Protein AF-A0A2L2YSW0-F1 (afdb_monomer_lite)

Organism: Parasteatoda tepidariorum (NCBI:txid114398)

Radius of gyration: 42.91 Å; chains: 1; bounding box: 80×60×123 Å

Structure (mmCIF, N/CA/C/O backbone):
data_AF-A0A2L2YSW0-F1
#
_entry.id   AF-A0A2L2YSW0-F1
#
loop_
_atom_site.group_PDB
_atom_site.id
_atom_site.type_symbol
_atom_site.label_atom_id
_atom_site.label_alt_id
_atom_site.label_comp_id
_atom_site.label_asym_id
_atom_site.label_entity_id
_atom_site.label_seq_id
_atom_site.pdbx_PDB_ins_code
_atom_site.Cartn_x
_atom_site.Cartn_y
_atom_site.Cartn_z
_atom_site.occupancy
_atom_site.B_iso_or_equiv
_atom_site.auth_seq_id
_atom_site.auth_comp_id
_atom_site.auth_asym_id
_atom_site.auth_atom_id
_atom_site.pdbx_PDB_model_num
ATOM 1 N N . MET A 1 1 ? 24.410 3.748 3.504 1.00 83.62 1 MET A N 1
ATOM 2 C CA . MET A 1 1 ? 23.210 3.452 2.689 1.00 83.62 1 MET A CA 1
ATOM 3 C C . MET A 1 1 ? 22.422 4.744 2.537 1.00 83.62 1 MET A C 1
ATOM 5 O O . MET A 1 1 ? 22.254 5.423 3.541 1.00 83.62 1 MET A O 1
ATOM 9 N N . VAL A 1 2 ? 22.014 5.115 1.319 1.00 94.31 2 VAL A N 1
ATOM 10 C CA . VAL A 1 2 ? 21.343 6.399 1.029 1.00 94.31 2 VAL A CA 1
ATOM 11 C C . VAL A 1 2 ? 20.115 6.189 0.151 1.00 94.31 2 VAL A C 1
ATOM 13 O O . VAL A 1 2 ? 20.061 5.241 -0.632 1.00 94.31 2 VAL A O 1
ATOM 16 N N . CYS A 1 3 ? 19.131 7.076 0.256 1.00 95.56 3 CYS A N 1
ATOM 17 C CA . CYS A 1 3 ? 17.931 7.042 -0.567 1.00 95.56 3 CYS A CA 1
ATOM 18 C C . CYS A 1 3 ? 18.241 7.384 -2.032 1.00 95.56 3 CYS A C 1
ATOM 20 O O . CYS A 1 3 ? 18.792 8.441 -2.338 1.00 95.56 3 CYS A O 1
ATOM 22 N N . GLN A 1 4 ? 17.799 6.547 -2.972 1.00 94.62 4 GLN A N 1
ATOM 23 C CA . GLN A 1 4 ? 18.042 6.752 -4.400 1.00 94.62 4 GLN A CA 1
ATOM 24 C C . GLN A 1 4 ? 17.390 8.027 -4.963 1.00 94.62 4 GLN A C 1
ATOM 26 O O . GLN A 1 4 ? 17.935 8.599 -5.909 1.00 94.62 4 GLN A O 1
ATOM 31 N N . PHE A 1 5 ? 16.277 8.497 -4.388 1.00 93.62 5 PHE A N 1
ATOM 32 C CA . PHE A 1 5 ? 15.545 9.672 -4.885 1.00 93.62 5 PHE A CA 1
ATOM 33 C C . PHE A 1 5 ? 16.048 10.987 -4.305 1.00 93.62 5 PHE A C 1
ATOM 35 O O . PHE A 1 5 ? 16.228 11.953 -5.041 1.00 93.62 5 PHE A O 1
ATOM 42 N N . CYS A 1 6 ? 16.251 11.041 -2.986 1.00 95.12 6 CYS A N 1
ATOM 43 C CA . CYS A 1 6 ? 16.625 12.282 -2.316 1.00 95.12 6 CYS A CA 1
ATOM 44 C C . CYS A 1 6 ? 18.099 12.377 -1.943 1.00 95.12 6 CYS A C 1
ATOM 46 O O . CYS A 1 6 ? 18.512 13.465 -1.573 1.00 95.12 6 CYS A O 1
ATOM 48 N N . LYS A 1 7 ? 18.865 11.286 -2.069 1.00 94.81 7 LYS A N 1
ATOM 49 C CA . LYS A 1 7 ? 20.295 11.173 -1.725 1.00 94.81 7 LYS A CA 1
ATOM 50 C C . LYS A 1 7 ? 20.633 11.340 -0.240 1.00 94.81 7 LYS A C 1
ATOM 52 O O . LYS A 1 7 ? 21.791 11.208 0.129 1.00 94.81 7 LYS A O 1
ATOM 57 N N . GLU A 1 8 ? 19.620 11.516 0.600 1.00 93.94 8 GLU A N 1
ATOM 58 C CA . GLU A 1 8 ? 19.756 11.573 2.056 1.00 93.94 8 GLU A CA 1
ATOM 59 C C . GLU A 1 8 ? 19.904 10.184 2.694 1.00 93.94 8 GLU A C 1
ATOM 61 O O . GLU A 1 8 ? 19.575 9.163 2.082 1.00 93.94 8 GLU A O 1
ATOM 66 N N . GLY A 1 9 ? 20.385 10.166 3.942 1.00 94.56 9 GLY A N 1
ATOM 67 C CA . GLY A 1 9 ? 20.509 8.975 4.787 1.00 94.56 9 GLY A CA 1
ATOM 68 C C . GLY A 1 9 ? 19.168 8.501 5.353 1.00 94.56 9 GLY A C 1
ATOM 69 O O . GLY A 1 9 ? 18.293 8.095 4.603 1.00 94.56 9 GLY A O 1
ATOM 70 N N . ALA A 1 10 ? 19.018 8.518 6.680 1.00 92.31 10 ALA A N 1
ATOM 71 C CA . ALA A 1 10 ? 17.809 8.047 7.373 1.00 92.31 10 ALA A CA 1
ATOM 72 C C . ALA A 1 10 ? 16.689 9.102 7.496 1.00 92.31 10 ALA A C 1
ATOM 74 O O . ALA A 1 10 ? 15.639 8.832 8.078 1.00 92.31 10 ALA A O 1
ATOM 75 N N . PHE A 1 11 ? 16.921 10.319 7.003 1.00 93.94 11 PHE A N 1
ATOM 76 C CA . PHE A 1 11 ? 15.965 11.420 7.065 1.00 93.94 11 PHE A CA 1
ATOM 77 C C . PHE A 1 11 ? 15.484 11.760 5.658 1.00 93.94 11 PHE A C 1
ATOM 79 O O . PHE A 1 11 ? 16.280 12.043 4.762 1.00 93.94 11 PHE A O 1
ATOM 86 N N . ALA A 1 12 ? 14.169 11.749 5.455 1.00 91.94 12 ALA A N 1
ATOM 87 C CA . ALA A 1 12 ? 13.571 12.208 4.212 1.00 91.94 12 ALA A CA 1
ATOM 88 C C . ALA A 1 12 ? 13.695 13.739 4.080 1.00 91.94 12 ALA A C 1
ATOM 90 O O . ALA A 1 12 ? 13.932 14.450 5.054 1.00 91.94 12 ALA A O 1
ATOM 91 N N . ARG A 1 13 ? 13.471 14.280 2.871 1.00 91.69 13 ARG A N 1
ATOM 92 C CA . ARG A 1 13 ? 13.578 15.735 2.594 1.00 91.69 13 ARG A CA 1
ATOM 93 C C . ARG A 1 13 ? 12.679 16.617 3.462 1.00 91.69 13 ARG A C 1
ATOM 95 O O . ARG A 1 13 ? 12.923 17.807 3.585 1.00 91.69 13 ARG A O 1
ATOM 102 N N . ASN A 1 14 ? 11.625 16.047 4.035 1.00 89.94 14 ASN A N 1
ATOM 103 C CA . ASN A 1 14 ? 10.723 16.727 4.963 1.00 89.94 14 ASN A CA 1
ATOM 104 C C . ASN A 1 14 ? 11.240 16.723 6.420 1.00 89.94 14 ASN A C 1
ATOM 106 O O . ASN A 1 14 ? 10.482 17.066 7.324 1.00 89.94 14 ASN A O 1
ATOM 110 N N . GLY A 1 15 ? 12.476 16.272 6.657 1.00 92.06 15 GLY A N 1
ATOM 111 C CA . GLY A 1 15 ? 13.101 16.167 7.976 1.00 92.06 15 GLY A CA 1
ATOM 112 C C . GLY A 1 15 ? 12.602 14.997 8.827 1.00 92.06 15 GLY A C 1
ATOM 113 O O . GLY A 1 15 ? 13.015 14.861 9.976 1.00 92.06 15 GLY A O 1
ATOM 114 N N . ARG A 1 16 ? 11.711 14.142 8.309 1.00 92.62 16 ARG A N 1
ATOM 115 C CA . ARG A 1 16 ? 11.200 12.993 9.064 1.00 92.62 16 ARG A CA 1
ATOM 116 C C . ARG A 1 16 ? 12.156 11.818 8.965 1.00 92.62 16 ARG A C 1
ATOM 118 O O . ARG A 1 16 ? 12.605 11.466 7.876 1.00 92.62 16 ARG A O 1
ATOM 125 N N . PHE A 1 17 ? 12.412 11.195 10.108 1.00 93.12 17 PHE A N 1
ATOM 126 C CA . PHE A 1 17 ? 13.139 9.938 10.168 1.00 93.12 17 PHE A CA 1
ATOM 127 C C . PHE A 1 17 ? 12.304 8.810 9.553 1.00 93.12 17 PHE A C 1
ATOM 129 O O . PHE A 1 17 ? 11.149 8.601 9.935 1.00 93.12 17 PHE A O 1
ATOM 136 N N . GLU A 1 18 ? 12.900 8.070 8.624 1.00 92.19 18 GLU A N 1
ATOM 137 C CA . GLU A 1 18 ? 12.298 6.913 7.974 1.00 92.19 18 GLU A CA 1
ATOM 138 C C . GLU A 1 18 ? 13.373 5.844 7.741 1.00 92.19 18 GLU A C 1
ATOM 140 O O . GLU A 1 18 ? 14.398 6.101 7.110 1.00 92.19 18 GLU A O 1
ATOM 145 N N . CYS A 1 19 ? 13.135 4.612 8.197 1.00 91.00 19 CYS A N 1
ATOM 146 C CA . CYS A 1 19 ? 14.015 3.500 7.842 1.00 91.00 19 CYS A CA 1
ATOM 147 C C . CYS A 1 19 ? 13.972 3.265 6.325 1.00 91.00 19 CYS A C 1
ATOM 149 O O . CYS A 1 19 ? 12.892 3.132 5.741 1.00 91.00 19 CYS A O 1
ATOM 151 N N . LEU A 1 20 ? 15.146 3.188 5.692 1.00 93.62 20 LEU A N 1
ATOM 152 C CA . LEU A 1 20 ? 15.252 2.917 4.260 1.00 93.62 20 LEU A CA 1
ATOM 153 C C . LEU A 1 20 ? 14.764 1.500 3.940 1.00 93.62 20 LEU A C 1
ATOM 155 O O . LEU A 1 20 ? 15.189 0.525 4.561 1.00 93.62 20 LEU A O 1
ATOM 159 N N . LEU A 1 21 ? 13.904 1.393 2.928 1.00 93.44 21 LEU A N 1
ATOM 160 C CA . LEU A 1 21 ? 13.547 0.116 2.318 1.00 93.44 21 LEU A CA 1
ATOM 161 C C . LEU A 1 21 ? 14.651 -0.300 1.351 1.00 93.44 21 LEU A C 1
ATOM 163 O O . LEU A 1 21 ? 15.141 0.543 0.602 1.00 93.44 21 LEU A O 1
ATOM 167 N N . ASN A 1 22 ? 14.998 -1.587 1.341 1.00 94.06 22 ASN A N 1
ATOM 168 C CA . ASN A 1 22 ? 16.043 -2.153 0.489 1.00 94.06 22 ASN A CA 1
ATOM 169 C C . ASN A 1 22 ? 15.456 -3.204 -0.437 1.00 94.06 22 ASN A C 1
ATOM 171 O O . ASN A 1 22 ? 14.880 -4.188 0.028 1.00 94.06 22 ASN A O 1
ATOM 175 N N . CYS A 1 23 ? 15.583 -2.995 -1.746 1.00 94.44 23 CYS A N 1
ATOM 176 C CA . CYS A 1 23 ? 15.077 -3.953 -2.717 1.00 94.44 23 CYS A CA 1
ATOM 177 C C . CYS A 1 23 ? 15.923 -5.223 -2.678 1.00 94.44 23 CYS A C 1
ATOM 179 O O . CYS A 1 23 ? 17.123 -5.159 -2.917 1.00 94.44 23 CYS A O 1
ATOM 181 N N . HIS A 1 24 ? 15.292 -6.376 -2.464 1.00 94.88 24 HIS A N 1
ATOM 182 C CA . HIS A 1 24 ? 15.994 -7.662 -2.429 1.00 94.88 24 HIS A CA 1
ATOM 183 C C . HIS A 1 24 ? 16.592 -8.087 -3.784 1.00 94.88 24 HIS A C 1
ATOM 185 O O . HIS A 1 24 ? 17.430 -8.980 -3.826 1.00 94.88 24 HIS A O 1
ATOM 191 N N . ILE A 1 25 ? 16.161 -7.465 -4.887 1.00 94.88 25 ILE A N 1
ATOM 192 C CA . ILE A 1 25 ? 16.573 -7.828 -6.249 1.00 94.88 25 ILE A CA 1
ATOM 193 C C . ILE A 1 25 ? 17.727 -6.953 -6.744 1.00 94.88 25 ILE A C 1
ATOM 195 O O . ILE A 1 25 ? 18.719 -7.471 -7.239 1.00 94.88 25 ILE A O 1
ATOM 199 N N . CYS A 1 26 ? 17.608 -5.627 -6.630 1.00 94.75 26 CYS A N 1
ATOM 200 C CA . CYS A 1 26 ? 18.602 -4.691 -7.170 1.00 94.75 26 CYS A CA 1
ATOM 201 C C . CYS A 1 26 ? 19.366 -3.901 -6.100 1.00 94.75 26 CYS A C 1
ATOM 203 O O . CYS A 1 26 ? 20.127 -3.000 -6.442 1.00 94.75 26 CYS A O 1
ATOM 205 N N . ASN A 1 27 ? 19.137 -4.186 -4.814 1.00 93.44 27 ASN A N 1
ATOM 206 C CA . ASN A 1 27 ? 19.744 -3.501 -3.668 1.00 93.44 27 ASN A CA 1
ATOM 207 C C . ASN A 1 27 ? 19.538 -1.976 -3.634 1.00 93.44 27 ASN A C 1
ATOM 209 O O . ASN A 1 27 ? 20.191 -1.282 -2.856 1.00 93.44 27 ASN A O 1
ATOM 213 N N . SER A 1 28 ? 18.604 -1.436 -4.426 1.00 93.44 28 SER A N 1
ATOM 214 C CA . SER A 1 28 ? 18.234 -0.025 -4.346 1.00 93.44 28 SER A CA 1
ATOM 215 C C . SER A 1 28 ? 17.609 0.285 -2.989 1.00 93.44 28 SER A C 1
ATOM 217 O O . SER A 1 28 ? 16.676 -0.415 -2.573 1.00 93.44 28 SER A O 1
ATOM 219 N N . SER A 1 29 ? 18.050 1.375 -2.368 1.00 94.88 29 SER A N 1
ATOM 220 C CA . SER A 1 29 ? 17.511 1.859 -1.100 1.00 94.88 29 SER A CA 1
ATOM 221 C C . SER A 1 29 ? 16.671 3.120 -1.285 1.00 94.88 29 SER A C 1
ATOM 223 O O . SER A 1 29 ? 16.986 3.974 -2.117 1.00 94.88 29 SER A O 1
ATOM 225 N N . GLY A 1 30 ? 15.627 3.302 -0.482 1.00 94.50 30 GLY A N 1
ATOM 226 C CA . GLY A 1 30 ? 14.875 4.556 -0.485 1.00 94.50 30 GLY A CA 1
ATOM 227 C C . GLY A 1 30 ? 13.856 4.682 0.634 1.00 94.50 30 GLY A C 1
ATOM 228 O O . GLY A 1 30 ? 13.389 3.691 1.191 1.00 94.50 30 GLY A O 1
ATOM 229 N N . HIS A 1 31 ? 13.519 5.928 0.957 1.00 94.69 31 HIS A N 1
ATOM 230 C CA . HIS A 1 31 ? 12.488 6.229 1.941 1.00 94.69 31 HIS A CA 1
ATOM 231 C C . HIS A 1 31 ? 11.114 5.761 1.440 1.00 94.69 31 HIS A C 1
ATOM 233 O O . HIS A 1 31 ? 10.787 6.008 0.272 1.00 94.69 31 HIS A O 1
ATOM 239 N N . PRO A 1 32 ? 10.281 5.153 2.301 1.00 91.94 32 PRO A N 1
ATOM 240 C CA . PRO A 1 32 ? 8.887 4.854 1.993 1.00 91.94 32 PRO A CA 1
ATOM 241 C C . PRO A 1 32 ? 8.141 6.036 1.369 1.00 91.94 32 PRO A C 1
ATOM 243 O O . PRO A 1 32 ? 7.491 5.873 0.335 1.00 91.94 32 PRO A O 1
ATOM 246 N N . SER A 1 33 ? 8.289 7.239 1.932 1.00 91.50 33 SER A N 1
ATOM 247 C CA . SER A 1 33 ? 7.636 8.439 1.398 1.00 91.50 33 SER A CA 1
ATOM 248 C C . SER A 1 33 ? 8.182 8.863 0.033 1.00 91.50 33 SER A C 1
ATOM 250 O O . SER A 1 33 ? 7.404 9.284 -0.823 1.00 91.50 33 SER A O 1
ATOM 252 N N . CYS A 1 34 ? 9.483 8.686 -0.227 1.00 92.06 34 CYS A N 1
ATOM 253 C CA . CYS A 1 34 ? 10.073 8.926 -1.549 1.00 92.06 34 CYS A CA 1
ATOM 254 C C . CYS A 1 34 ? 9.565 7.938 -2.612 1.00 92.06 34 CYS A C 1
ATOM 256 O O . CYS A 1 34 ? 9.461 8.311 -3.776 1.00 92.06 34 CYS A O 1
ATOM 258 N N . PHE A 1 35 ? 9.191 6.716 -2.221 1.00 88.81 35 PHE A N 1
ATOM 259 C CA . PHE A 1 35 ? 8.476 5.767 -3.084 1.00 88.81 35 PHE A CA 1
ATOM 260 C C . PHE A 1 35 ? 6.960 6.042 -3.169 1.00 88.81 35 PHE A C 1
ATOM 262 O O . PHE A 1 35 ? 6.233 5.307 -3.838 1.00 88.81 35 PHE A O 1
ATOM 269 N N . GLY A 1 36 ? 6.457 7.083 -2.496 1.00 87.62 36 GLY A N 1
ATOM 270 C CA . GLY A 1 36 ? 5.032 7.414 -2.435 1.00 87.62 36 GLY A CA 1
ATOM 271 C C . GLY A 1 36 ? 4.207 6.446 -1.581 1.00 87.62 36 GLY A C 1
ATOM 272 O O . GLY A 1 36 ? 2.986 6.395 -1.715 1.00 87.62 36 GLY A O 1
ATOM 273 N N . LEU A 1 37 ? 4.836 5.647 -0.721 1.00 89.31 37 LEU A N 1
ATOM 274 C CA . LEU A 1 37 ? 4.153 4.675 0.127 1.00 89.31 37 LEU A CA 1
ATOM 275 C C . LEU A 1 37 ? 3.578 5.348 1.372 1.00 89.31 37 LEU A C 1
ATOM 277 O O . LEU A 1 37 ? 4.202 6.217 1.980 1.00 89.31 37 LEU A O 1
ATOM 281 N N . LEU A 1 38 ? 2.379 4.923 1.773 1.00 89.06 38 LEU A N 1
ATOM 282 C CA . LEU A 1 38 ? 1.784 5.367 3.029 1.00 89.06 38 LEU A CA 1
ATOM 283 C C . LEU A 1 38 ? 2.260 4.479 4.191 1.00 89.06 38 LEU A C 1
ATOM 285 O O . LEU A 1 38 ? 2.542 3.297 3.973 1.00 89.06 38 LEU A O 1
ATOM 289 N N . PRO A 1 39 ? 2.268 4.978 5.443 1.00 87.25 39 PRO A N 1
ATOM 290 C CA . PRO A 1 39 ? 2.696 4.197 6.609 1.00 87.25 39 PRO A CA 1
ATOM 291 C C . PRO A 1 39 ? 1.969 2.855 6.764 1.00 87.25 39 PRO A C 1
ATOM 293 O O . PRO A 1 39 ? 2.530 1.887 7.266 1.00 87.25 39 PRO A O 1
ATOM 296 N N . GLN A 1 40 ? 0.722 2.762 6.297 1.00 86.69 40 GLN A N 1
ATOM 297 C CA . GLN A 1 40 ? -0.059 1.526 6.329 1.00 86.69 40 GLN A CA 1
ATOM 298 C C . GLN A 1 40 ? 0.542 0.416 5.456 1.00 86.69 40 GLN A C 1
ATOM 300 O O . GLN A 1 40 ? 0.373 -0.757 5.790 1.00 86.69 40 GLN A O 1
ATOM 305 N N . ALA A 1 41 ? 1.245 0.761 4.372 1.00 88.00 41 ALA A N 1
ATOM 306 C CA . ALA A 1 41 ? 1.920 -0.219 3.527 1.00 88.00 41 ALA A CA 1
ATOM 307 C C . ALA A 1 41 ? 3.113 -0.866 4.239 1.00 88.00 41 ALA A C 1
ATOM 309 O O . ALA A 1 41 ? 3.381 -2.040 4.001 1.00 88.00 41 ALA A O 1
ATOM 310 N N . LEU A 1 42 ? 3.774 -0.150 5.159 1.00 89.56 42 LEU A N 1
ATOM 311 C CA . LEU A 1 42 ? 4.964 -0.643 5.861 1.00 89.56 42 LEU A CA 1
ATOM 312 C C . LEU A 1 42 ? 4.709 -1.918 6.651 1.00 89.56 42 LEU A C 1
ATOM 314 O O . LEU A 1 42 ? 5.580 -2.776 6.709 1.00 89.56 42 LEU A O 1
ATOM 318 N N . LYS A 1 43 ? 3.503 -2.076 7.205 1.00 87.50 43 LYS A N 1
ATOM 319 C CA . LYS A 1 43 ? 3.141 -3.310 7.904 1.00 87.50 43 LYS A CA 1
ATOM 320 C C . LYS A 1 43 ? 3.231 -4.523 6.975 1.00 87.50 43 LYS A C 1
ATOM 322 O O . LYS A 1 43 ? 3.794 -5.535 7.350 1.00 87.50 43 LYS A O 1
ATOM 327 N N . VAL A 1 44 ? 2.710 -4.391 5.756 1.00 85.88 44 VAL A N 1
ATOM 328 C CA . VAL A 1 44 ? 2.730 -5.469 4.755 1.00 85.88 44 VAL A CA 1
ATOM 329 C C . VAL A 1 44 ? 4.138 -5.662 4.196 1.00 85.88 44 VAL A C 1
ATOM 331 O O . VAL A 1 44 ? 4.579 -6.787 3.998 1.00 85.88 44 VAL A O 1
ATOM 334 N N . ILE A 1 45 ? 4.846 -4.561 3.948 1.00 88.88 45 ILE A N 1
ATOM 335 C CA . ILE A 1 45 ? 6.190 -4.573 3.372 1.00 88.88 45 ILE A CA 1
ATOM 336 C C . ILE A 1 45 ? 7.181 -5.265 4.308 1.00 88.88 45 ILE A C 1
ATOM 338 O O . ILE A 1 45 ? 7.878 -6.168 3.863 1.00 88.88 45 ILE A O 1
ATOM 342 N N . ASN A 1 46 ? 7.197 -4.902 5.593 1.00 85.81 46 ASN A N 1
ATOM 343 C CA . ASN A 1 46 ? 8.141 -5.445 6.574 1.00 85.81 46 ASN A CA 1
ATOM 344 C C . ASN A 1 46 ? 7.927 -6.939 6.865 1.00 85.81 46 ASN A C 1
ATOM 346 O O . ASN A 1 46 ? 8.839 -7.603 7.345 1.00 85.81 46 ASN A O 1
ATOM 350 N N . GLU A 1 47 ? 6.740 -7.474 6.573 1.00 84.75 47 GLU A N 1
ATOM 351 C CA . GLU A 1 47 ? 6.421 -8.901 6.703 1.00 84.75 47 GLU A CA 1
ATOM 352 C C . GLU A 1 47 ? 6.907 -9.727 5.486 1.00 84.75 47 GLU A C 1
ATOM 354 O O . GLU A 1 47 ? 6.727 -10.943 5.456 1.00 84.75 47 GLU A O 1
ATOM 359 N N . SER A 1 48 ? 7.514 -9.101 4.467 1.00 83.31 48 SER A N 1
ATOM 360 C CA . SER A 1 48 ? 7.891 -9.749 3.201 1.00 83.31 48 SER A CA 1
ATOM 361 C C . SER A 1 48 ? 9.24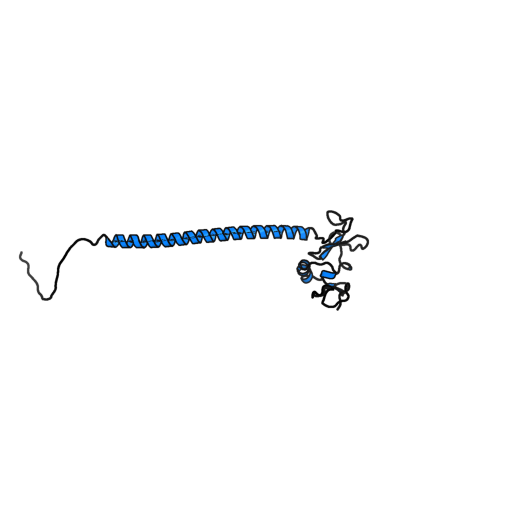8 -9.280 2.658 1.00 83.31 48 SER A C 1
ATOM 363 O O . SER A 1 48 ? 9.805 -8.273 3.091 1.00 83.31 48 SER A O 1
ATOM 365 N N . LYS A 1 49 ? 9.798 -10.004 1.673 1.00 90.19 49 LYS A N 1
ATOM 366 C CA . LYS A 1 49 ? 10.964 -9.536 0.911 1.00 90.19 49 LYS A CA 1
ATOM 367 C C . LYS A 1 49 ? 10.528 -8.409 -0.022 1.00 90.19 49 LYS A C 1
ATOM 369 O O . LYS A 1 49 ? 9.859 -8.650 -1.022 1.00 90.19 49 LYS A O 1
ATOM 374 N N . TRP A 1 50 ? 10.884 -7.179 0.327 1.00 92.69 50 TRP A N 1
ATOM 375 C CA . TRP A 1 50 ? 10.474 -6.009 -0.436 1.00 92.69 50 TRP A CA 1
ATOM 376 C C . TRP A 1 50 ? 11.226 -5.872 -1.767 1.00 92.69 50 TRP A C 1
ATOM 378 O O . TRP A 1 50 ? 12.433 -6.104 -1.864 1.00 92.69 50 TRP A O 1
ATOM 388 N N . GLU A 1 51 ? 10.509 -5.417 -2.791 1.00 93.56 51 GLU A N 1
ATOM 389 C CA . GLU A 1 51 ? 11.029 -5.170 -4.135 1.00 93.56 51 GLU A CA 1
ATOM 390 C C . GLU A 1 51 ? 10.682 -3.744 -4.575 1.00 93.56 51 GLU A C 1
ATOM 392 O O . GLU A 1 51 ? 9.578 -3.263 -4.317 1.00 93.56 51 GLU A O 1
ATOM 397 N N . CYS A 1 52 ? 11.587 -3.047 -5.264 1.00 91.00 52 CYS A N 1
ATOM 398 C CA . CYS A 1 52 ? 11.284 -1.710 -5.767 1.00 91.00 52 CYS A CA 1
ATOM 399 C C . CYS A 1 52 ? 10.321 -1.765 -6.965 1.00 91.00 52 CYS A C 1
ATOM 401 O O . CYS A 1 52 ? 10.121 -2.809 -7.589 1.00 91.00 52 CYS A O 1
ATOM 403 N N . PHE A 1 53 ? 9.747 -0.612 -7.320 1.00 86.75 53 PHE A N 1
ATOM 404 C CA . PHE A 1 53 ? 8.837 -0.479 -8.464 1.00 86.75 53 PHE A CA 1
ATOM 405 C C . PHE A 1 53 ? 9.420 -1.047 -9.770 1.00 86.75 53 PHE A C 1
ATOM 407 O O . PHE A 1 53 ? 8.693 -1.657 -10.544 1.00 86.75 53 PHE A O 1
ATOM 414 N N . HIS A 1 54 ? 10.733 -0.908 -9.982 1.00 87.62 54 HIS A N 1
ATOM 415 C CA . HIS A 1 54 ? 11.421 -1.396 -11.180 1.00 87.62 54 HIS A CA 1
ATOM 416 C C . HIS A 1 54 ? 11.739 -2.893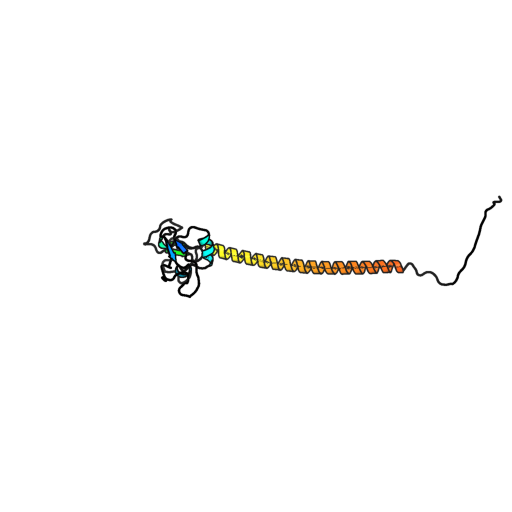 -11.160 1.00 87.62 54 HIS A C 1
ATOM 418 O O . HIS A 1 54 ? 12.204 -3.404 -12.170 1.00 87.62 54 HIS A O 1
ATOM 424 N N . CYS A 1 55 ? 11.565 -3.597 -10.043 1.00 91.56 55 CYS A N 1
ATOM 425 C CA . CYS A 1 55 ? 11.824 -5.040 -9.956 1.00 91.56 55 CYS A CA 1
ATOM 426 C C . CYS A 1 55 ? 10.534 -5.858 -9.928 1.00 91.56 55 CYS A C 1
ATOM 428 O O . CYS A 1 55 ? 10.543 -7.016 -10.333 1.00 91.56 55 CYS A O 1
ATOM 430 N N . LYS A 1 56 ? 9.428 -5.242 -9.510 1.00 91.69 56 LYS A N 1
ATOM 431 C CA . LYS A 1 56 ? 8.126 -5.896 -9.431 1.00 91.69 56 LYS A CA 1
ATOM 432 C C . LYS A 1 56 ? 7.495 -6.133 -10.801 1.00 91.69 56 LYS A C 1
ATOM 434 O O . LYS A 1 56 ? 7.680 -5.373 -11.749 1.00 91.69 56 LYS A O 1
ATOM 439 N N . ILE A 1 57 ? 6.653 -7.159 -10.844 1.00 94.12 57 ILE A N 1
ATOM 440 C CA . ILE A 1 57 ? 5.802 -7.519 -11.981 1.00 94.12 57 ILE A CA 1
ATOM 441 C C . ILE A 1 57 ? 4.337 -7.182 -11.700 1.00 94.12 57 ILE A C 1
ATOM 443 O O . ILE A 1 57 ? 3.913 -7.036 -10.548 1.00 94.12 57 ILE A O 1
ATOM 447 N N . CYS A 1 58 ? 3.536 -7.060 -12.756 1.00 94.06 58 CYS A N 1
ATOM 448 C CA . CYS A 1 58 ? 2.101 -6.884 -12.606 1.00 94.06 58 CYS A CA 1
ATOM 449 C C . CYS A 1 58 ? 1.471 -8.125 -11.959 1.00 94.06 58 CYS A C 1
ATOM 451 O O . CYS A 1 58 ? 1.577 -9.225 -12.488 1.00 94.06 58 CYS A O 1
ATOM 453 N N . VAL A 1 59 ? 0.719 -7.944 -10.871 1.00 93.88 59 VAL A N 1
ATOM 454 C CA . VAL A 1 59 ? 0.088 -9.069 -10.154 1.00 93.88 59 VAL A CA 1
ATOM 455 C C . VAL A 1 59 ? -1.068 -9.738 -10.907 1.00 93.88 59 VAL A C 1
ATOM 457 O O . VAL A 1 59 ? -1.575 -10.751 -10.443 1.00 93.88 59 VAL A O 1
ATOM 460 N N . ILE A 1 60 ? -1.524 -9.150 -12.017 1.00 93.56 60 ILE A N 1
ATOM 461 C CA . ILE A 1 60 ? -2.627 -9.683 -12.828 1.00 93.56 60 ILE A CA 1
ATOM 462 C C . ILE A 1 60 ? -2.093 -10.551 -13.965 1.00 93.56 60 ILE A C 1
ATOM 464 O O . ILE A 1 60 ? -2.578 -11.657 -14.153 1.00 93.56 60 ILE A O 1
ATOM 468 N N . CYS A 1 61 ? -1.105 -10.060 -14.718 1.00 93.31 61 CYS A N 1
ATOM 469 C CA . CYS A 1 61 ? -0.581 -10.768 -15.889 1.00 93.31 61 CYS A CA 1
ATOM 470 C C . CYS A 1 61 ? 0.807 -11.387 -15.680 1.00 93.31 61 CYS A C 1
ATOM 472 O O . CYS A 1 61 ? 1.295 -12.064 -16.572 1.00 93.31 61 CYS A O 1
ATOM 474 N N . GLY A 1 62 ? 1.470 -11.137 -14.548 1.00 93.19 62 GLY A N 1
ATOM 475 C CA . GLY A 1 62 ? 2.800 -11.681 -14.251 1.00 93.19 62 GLY A CA 1
ATOM 476 C C . GLY A 1 62 ? 3.948 -11.063 -15.056 1.00 93.19 62 GLY A C 1
ATOM 477 O O . GLY A 1 62 ? 5.088 -11.488 -14.920 1.00 93.19 62 GLY A O 1
ATOM 478 N N . GLU A 1 63 ? 3.681 -10.044 -15.873 1.00 90.12 63 GLU A N 1
ATOM 479 C CA . GLU A 1 63 ? 4.692 -9.424 -16.732 1.00 90.12 63 GLU A CA 1
ATOM 480 C C . GLU A 1 63 ? 5.219 -8.105 -16.160 1.00 90.12 63 GLU A C 1
ATOM 482 O O . GLU A 1 63 ? 4.496 -7.357 -15.492 1.00 90.12 63 GLU A O 1
ATOM 487 N N . LYS A 1 64 ? 6.471 -7.789 -16.502 1.00 85.44 64 LYS A N 1
ATOM 488 C CA . LYS A 1 64 ? 7.141 -6.520 -16.181 1.00 85.44 64 LYS A CA 1
ATOM 489 C C . LYS A 1 64 ? 6.925 -5.416 -17.227 1.00 85.44 64 LYS A C 1
ATOM 491 O O . LYS A 1 64 ? 7.252 -4.268 -16.966 1.00 85.44 64 LYS A O 1
ATOM 496 N N . THR A 1 65 ? 6.432 -5.777 -18.412 1.00 78.38 65 THR A N 1
ATOM 497 C CA . THR A 1 65 ? 6.363 -4.985 -19.654 1.00 78.38 65 THR A CA 1
ATOM 498 C C . THR A 1 65 ? 6.465 -3.463 -19.468 1.00 78.38 65 THR A C 1
ATOM 500 O O . THR A 1 65 ? 5.464 -2.775 -19.281 1.00 78.38 65 THR A O 1
ATOM 503 N N . GLU A 1 66 ? 7.684 -2.930 -19.609 1.00 67.69 66 GLU A N 1
ATOM 504 C CA . GLU A 1 66 ? 8.034 -1.522 -19.327 1.00 67.69 66 GLU A CA 1
ATOM 505 C C . GLU A 1 66 ? 7.276 -0.514 -20.207 1.00 67.69 66 GLU A C 1
ATOM 507 O O . GLU A 1 66 ? 7.093 0.644 -19.840 1.00 67.69 66 GLU A O 1
ATOM 512 N N . LYS A 1 67 ? 6.776 -0.968 -21.365 1.00 69.94 67 LYS A N 1
ATOM 513 C CA . LYS A 1 67 ? 5.969 -0.162 -22.294 1.00 69.94 67 LYS A CA 1
ATOM 514 C C . LYS A 1 67 ? 4.556 0.124 -21.775 1.00 69.94 67 LYS A C 1
ATOM 516 O O . LYS A 1 67 ? 3.894 1.030 -22.277 1.00 69.94 67 LYS A O 1
ATOM 521 N N . LYS A 1 68 ? 4.055 -0.652 -20.807 1.00 76.56 68 LYS A N 1
ATOM 522 C CA . LYS A 1 68 ? 2.721 -0.461 -20.228 1.00 76.56 68 LYS A CA 1
ATOM 523 C C . LYS A 1 68 ? 2.838 0.395 -18.976 1.00 76.56 68 LYS A C 1
ATOM 525 O O . LYS A 1 68 ? 3.616 0.115 -18.071 1.00 76.56 68 LYS A O 1
ATOM 530 N N . ARG A 1 69 ? 1.988 1.416 -18.877 1.00 84.88 69 ARG A N 1
ATOM 531 C CA . ARG A 1 69 ? 1.882 2.227 -17.662 1.00 84.88 69 ARG A CA 1
ATOM 532 C C . ARG A 1 69 ? 1.539 1.333 -16.465 1.00 84.88 69 ARG A C 1
ATOM 534 O O . ARG A 1 69 ? 0.530 0.629 -16.496 1.00 84.88 69 ARG A O 1
ATOM 541 N N . MET A 1 70 ? 2.329 1.416 -15.399 1.00 88.19 70 MET A N 1
ATOM 542 C CA . MET A 1 70 ? 2.105 0.695 -14.146 1.00 88.19 70 MET A CA 1
ATOM 543 C C . MET A 1 70 ? 1.563 1.612 -13.039 1.00 88.19 70 MET A C 1
ATOM 545 O O . MET A 1 70 ? 1.818 2.816 -13.008 1.00 88.19 70 MET A O 1
ATOM 549 N N . LEU A 1 71 ? 0.802 1.026 -12.121 1.00 89.88 71 LEU A N 1
ATOM 550 C CA . LEU A 1 71 ? 0.232 1.629 -10.923 1.00 89.88 71 LEU A CA 1
ATOM 551 C C . LEU A 1 71 ? 0.757 0.875 -9.702 1.00 89.88 71 LEU A C 1
ATOM 553 O O . LEU A 1 71 ? 0.705 -0.355 -9.662 1.00 89.88 71 LEU A O 1
ATOM 557 N N . CYS A 1 72 ? 1.211 1.615 -8.693 1.00 90.12 72 CYS A N 1
ATOM 558 C CA . CYS A 1 72 ? 1.569 1.066 -7.391 1.00 90.12 72 CYS A CA 1
ATOM 559 C C . CYS A 1 72 ? 0.473 1.386 -6.373 1.00 90.12 72 CYS A C 1
ATOM 561 O O . CYS A 1 72 ? 0.056 2.536 -6.240 1.00 90.12 72 CYS A O 1
ATOM 563 N N . CYS A 1 73 ? -0.007 0.372 -5.653 1.00 91.88 73 CYS A N 1
ATOM 564 C CA . CYS A 1 73 ? -0.980 0.577 -4.584 1.00 91.88 73 CYS A CA 1
ATOM 565 C C . CYS A 1 73 ? -0.305 1.188 -3.351 1.00 91.88 73 CYS A C 1
ATOM 567 O O . CYS A 1 73 ? 0.489 0.518 -2.696 1.00 91.88 73 CYS A O 1
ATOM 569 N N . ASN A 1 74 ? -0.708 2.390 -2.931 1.00 90.44 74 ASN A N 1
ATOM 570 C CA . ASN A 1 74 ? -0.081 3.072 -1.788 1.00 90.44 74 ASN A CA 1
ATOM 571 C C . ASN A 1 74 ? -0.277 2.361 -0.427 1.00 90.44 74 ASN A C 1
ATOM 573 O O . ASN A 1 74 ? 0.329 2.768 0.560 1.00 90.44 74 ASN A O 1
ATOM 577 N N . LEU A 1 75 ? -1.144 1.339 -0.352 1.00 90.50 75 LEU A N 1
ATOM 578 C CA . LEU A 1 75 ? -1.502 0.617 0.880 1.00 90.50 75 LEU A CA 1
ATOM 579 C C . LEU A 1 75 ? -0.910 -0.793 0.990 1.00 90.50 75 LEU A C 1
ATOM 581 O O . LEU A 1 75 ? -0.921 -1.364 2.076 1.00 90.50 75 LEU A O 1
ATOM 585 N N . CYS A 1 76 ? -0.470 -1.391 -0.116 1.00 91.88 76 CYS A N 1
ATOM 586 C CA . CYS A 1 76 ? 0.122 -2.735 -0.105 1.00 91.88 76 CYS A CA 1
ATOM 587 C C . CYS A 1 76 ? 1.274 -2.909 -1.087 1.00 91.88 76 CYS A C 1
ATOM 589 O O . CYS A 1 76 ? 1.784 -4.017 -1.200 1.00 91.88 76 CYS A O 1
ATOM 591 N N . ASP A 1 77 ? 1.637 -1.851 -1.819 1.00 92.25 77 ASP A N 1
ATOM 592 C CA . ASP A 1 77 ? 2.851 -1.782 -2.630 1.00 92.25 77 ASP A CA 1
ATOM 593 C C . ASP A 1 77 ? 2.927 -2.820 -3.777 1.00 92.25 77 ASP A C 1
ATOM 595 O O . ASP A 1 77 ? 3.958 -3.050 -4.408 1.00 92.25 77 ASP A O 1
ATOM 599 N N . LYS A 1 78 ? 1.778 -3.429 -4.101 1.00 92.62 78 LYS A N 1
ATOM 600 C CA . LYS A 1 78 ? 1.589 -4.290 -5.273 1.00 92.62 78 LYS A CA 1
ATOM 601 C C . LYS A 1 78 ? 1.477 -3.461 -6.551 1.00 92.62 78 LYS A C 1
ATOM 603 O O . LYS A 1 78 ? 0.836 -2.403 -6.544 1.00 92.62 78 LYS A O 1
ATOM 608 N N . ILE A 1 79 ? 2.022 -4.000 -7.642 1.00 92.69 79 ILE A N 1
ATOM 609 C CA . ILE A 1 79 ? 2.047 -3.368 -8.964 1.00 92.69 79 ILE A CA 1
ATOM 610 C C . ILE A 1 79 ? 0.985 -3.950 -9.896 1.00 92.69 79 ILE A C 1
ATOM 612 O O . ILE A 1 79 ? 0.753 -5.158 -9.944 1.00 92.69 79 ILE A O 1
ATOM 616 N N . TYR A 1 80 ? 0.354 -3.072 -10.668 1.00 93.19 80 TYR A N 1
ATOM 617 C CA . TYR A 1 80 ? -0.666 -3.403 -11.655 1.00 93.19 80 TYR A CA 1
ATOM 618 C C . TYR A 1 80 ? -0.386 -2.623 -12.933 1.00 93.19 80 TYR A C 1
ATOM 620 O O . TYR A 1 80 ? -0.076 -1.439 -12.854 1.00 93.19 80 TYR A O 1
ATOM 628 N N . HIS A 1 81 ? -0.548 -3.216 -14.112 1.00 92.81 81 HIS A N 1
ATOM 629 C CA . HIS A 1 81 ? -0.685 -2.387 -15.307 1.00 92.81 81 HIS A CA 1
ATOM 630 C C . HIS A 1 81 ? -1.988 -1.599 -15.220 1.00 92.81 81 HIS A C 1
ATOM 632 O O . HIS A 1 81 ? -3.015 -2.130 -14.800 1.00 92.81 81 HIS A O 1
ATOM 638 N N . ALA A 1 82 ? -1.965 -0.351 -15.672 1.00 90.19 82 ALA A N 1
ATOM 639 C CA . ALA A 1 82 ? -3.135 0.515 -15.700 1.00 90.19 82 ALA A CA 1
ATOM 640 C C . ALA A 1 82 ? -4.277 -0.051 -16.568 1.00 90.19 82 ALA A C 1
ATOM 642 O O . ALA A 1 82 ? -5.439 0.286 -16.357 1.00 90.19 82 ALA A O 1
ATOM 643 N N . THR A 1 83 ? -3.951 -0.923 -17.526 1.00 90.62 83 THR A N 1
ATOM 644 C CA . THR A 1 83 ? -4.901 -1.660 -18.373 1.00 90.62 83 THR A CA 1
ATOM 645 C C . THR A 1 83 ? -5.344 -3.000 -17.783 1.00 90.62 83 THR A C 1
ATOM 647 O O . THR A 1 83 ? -6.308 -3.578 -18.266 1.00 90.62 83 THR A O 1
ATOM 650 N N . CYS A 1 84 ? -4.660 -3.510 -16.755 1.00 91.81 84 CYS A N 1
ATOM 651 C CA . CYS A 1 84 ? -5.038 -4.748 -16.066 1.00 91.81 84 CYS A CA 1
ATOM 652 C C . CYS A 1 84 ? -5.972 -4.502 -14.870 1.00 91.81 84 CYS A C 1
ATOM 654 O O . CYS A 1 84 ? -6.410 -5.455 -14.232 1.00 91.81 84 CYS A O 1
ATOM 656 N N . THR A 1 85 ? -6.241 -3.243 -14.517 1.00 90.00 85 THR A N 1
ATOM 657 C CA . THR A 1 85 ? -7.164 -2.869 -13.437 1.00 90.00 85 THR A CA 1
ATOM 658 C C . THR A 1 85 ? -8.549 -2.547 -13.983 1.00 90.00 85 THR A C 1
ATOM 660 O O . THR A 1 85 ? -8.681 -2.132 -15.130 1.00 90.00 85 THR A O 1
ATOM 663 N N . THR A 1 86 ? -9.574 -2.637 -13.135 1.00 87.44 86 THR A N 1
ATOM 664 C CA . THR A 1 86 ? -10.946 -2.239 -13.478 1.00 87.44 86 THR A CA 1
ATOM 665 C C . THR A 1 86 ? -11.421 -1.130 -12.526 1.00 87.44 86 THR A C 1
ATOM 667 O O . THR A 1 86 ? -11.448 -1.353 -11.317 1.00 87.44 86 THR A O 1
ATOM 670 N N . PRO A 1 87 ? -11.797 0.067 -13.017 1.00 84.25 87 PRO A N 1
ATOM 671 C CA . PRO A 1 87 ? -11.708 0.516 -14.408 1.00 84.25 87 PRO A CA 1
ATOM 672 C C . PRO A 1 87 ? -10.252 0.630 -14.890 1.00 84.25 87 PRO A C 1
ATOM 674 O O . PRO A 1 87 ? -9.329 0.788 -14.087 1.00 84.25 87 PRO A O 1
ATOM 677 N N . CYS A 1 88 ? -10.047 0.557 -16.206 1.00 83.50 88 CYS A N 1
ATOM 678 C CA . CYS A 1 88 ? -8.744 0.845 -16.800 1.00 83.50 88 CYS A CA 1
ATOM 679 C C . CYS A 1 88 ? -8.392 2.324 -16.578 1.00 83.50 88 CYS A C 1
ATOM 681 O O . CYS A 1 88 ? -9.257 3.194 -16.680 1.00 83.50 88 CYS A O 1
ATOM 683 N N . PHE A 1 89 ? -7.119 2.624 -16.316 1.00 81.69 89 PHE A N 1
ATOM 684 C CA . PHE A 1 89 ? -6.625 3.988 -16.092 1.00 81.69 89 PHE A CA 1
ATOM 685 C C . PHE A 1 89 ? -5.771 4.468 -17.280 1.00 81.69 89 PHE A C 1
ATOM 687 O O . PHE A 1 89 ? -4.541 4.426 -17.214 1.00 81.69 89 PHE A O 1
ATOM 694 N N . PRO A 1 90 ? -6.378 4.959 -18.377 1.00 70.75 90 PRO A N 1
ATOM 695 C CA . PRO A 1 90 ? -5.624 5.443 -19.538 1.00 70.75 90 PRO A CA 1
ATOM 696 C C . PRO A 1 90 ? -4.842 6.736 -19.249 1.00 70.75 90 PRO A C 1
ATOM 698 O O . PRO A 1 90 ? -3.891 7.059 -19.954 1.00 70.75 90 PRO A O 1
ATOM 701 N N . ARG A 1 91 ? -5.216 7.479 -18.199 1.00 72.88 91 ARG A N 1
ATOM 702 C CA . ARG A 1 91 ? -4.523 8.691 -17.737 1.00 72.88 91 ARG A CA 1
ATOM 703 C C . ARG A 1 91 ? -3.940 8.483 -16.337 1.00 72.88 91 ARG A C 1
ATOM 705 O O . ARG A 1 91 ? -4.460 7.651 -15.590 1.00 72.88 91 ARG A O 1
ATOM 712 N N . PRO A 1 92 ? -2.895 9.243 -15.947 1.00 68.50 92 PRO A N 1
ATOM 713 C CA . PRO A 1 92 ? -2.441 9.272 -14.565 1.00 68.50 92 PRO A CA 1
ATOM 714 C C . PRO A 1 92 ? -3.596 9.490 -13.594 1.00 68.50 92 PRO A C 1
ATOM 716 O O . PRO A 1 92 ? -4.321 10.479 -13.706 1.00 68.50 92 PRO A O 1
ATOM 719 N N . ALA A 1 93 ? -3.749 8.583 -12.627 1.00 67.12 93 ALA A N 1
ATOM 720 C CA . ALA A 1 93 ? -4.591 8.855 -11.477 1.00 67.12 93 ALA A CA 1
ATOM 721 C C . ALA A 1 93 ? -4.027 10.096 -10.768 1.00 67.12 93 ALA A C 1
ATOM 723 O O . ALA A 1 93 ? -2.838 10.142 -10.447 1.00 67.12 93 ALA A O 1
ATOM 724 N N . ARG A 1 94 ? -4.858 11.124 -10.575 1.00 69.25 94 ARG A N 1
ATOM 725 C CA . ARG A 1 94 ? -4.489 12.271 -9.742 1.00 69.25 94 ARG A CA 1
ATOM 726 C C . ARG A 1 94 ? -4.597 11.843 -8.281 1.00 69.25 94 ARG A C 1
ATOM 728 O O . ARG A 1 94 ? -5.645 11.355 -7.866 1.00 69.25 94 ARG A O 1
ATOM 735 N N . GLY A 1 95 ? -3.530 12.044 -7.515 1.00 76.94 95 GLY A N 1
ATOM 736 C CA . GLY A 1 95 ? -3.483 11.692 -6.096 1.00 76.94 95 GLY A CA 1
ATOM 737 C C . GLY A 1 95 ? -3.130 10.227 -5.832 1.00 76.94 95 GLY A C 1
ATOM 738 O O . GLY A 1 95 ? -2.483 9.565 -6.642 1.00 76.94 95 GLY A O 1
ATOM 739 N N . THR A 1 96 ? -3.513 9.738 -4.654 1.00 83.19 96 THR A N 1
ATOM 740 C CA . THR A 1 96 ? -3.199 8.381 -4.199 1.00 83.19 96 THR A CA 1
ATOM 741 C C . THR A 1 96 ? -4.121 7.350 -4.846 1.00 83.19 96 THR A C 1
ATOM 743 O O . THR A 1 96 ? -5.330 7.547 -4.971 1.00 83.19 96 THR A O 1
ATOM 746 N N . TRP A 1 97 ? -3.551 6.213 -5.241 1.00 88.56 97 TRP A N 1
ATOM 747 C CA . TRP A 1 97 ? -4.277 5.093 -5.822 1.00 88.56 97 TRP A CA 1
ATOM 748 C C . TRP A 1 97 ? -4.178 3.854 -4.927 1.00 88.56 97 TRP A C 1
ATOM 750 O O . TRP A 1 97 ? -3.124 3.486 -4.406 1.00 88.56 97 TRP A O 1
ATOM 760 N N . SER A 1 98 ? -5.307 3.172 -4.754 1.00 91.44 98 SER A N 1
ATOM 761 C CA . SER A 1 98 ? -5.382 1.917 -4.009 1.00 91.44 98 SER A CA 1
ATOM 762 C C . SER A 1 98 ? -6.025 0.829 -4.860 1.00 91.44 98 SER A C 1
ATOM 764 O O . SER A 1 98 ? -6.977 1.083 -5.597 1.00 91.44 98 SER A O 1
ATOM 766 N N . CYS A 1 99 ? -5.510 -0.395 -4.753 1.00 92.88 99 CYS A N 1
ATOM 767 C CA . CYS A 1 99 ? -6.080 -1.546 -5.443 1.00 92.88 99 CYS A CA 1
ATOM 768 C C . CYS A 1 99 ? -7.392 -1.998 -4.791 1.00 92.88 99 CYS A C 1
ATOM 770 O O . CYS A 1 99 ? -7.658 -1.727 -3.613 1.00 92.88 99 CYS A O 1
ATOM 772 N N . ASP A 1 100 ? -8.197 -2.757 -5.529 1.00 92.56 100 ASP A N 1
ATOM 773 C CA . ASP A 1 100 ? -9.542 -3.128 -5.082 1.00 92.56 100 ASP A CA 1
ATOM 774 C C . ASP A 1 100 ? -9.541 -4.029 -3.850 1.00 92.56 100 ASP A C 1
ATOM 776 O O . ASP A 1 100 ? -10.427 -3.917 -3.006 1.00 92.56 100 ASP A O 1
ATOM 780 N N . ASN A 1 101 ? -8.510 -4.859 -3.667 1.00 93.12 101 ASN A N 1
ATOM 781 C CA . ASN A 1 101 ? -8.360 -5.641 -2.441 1.00 93.12 101 ASN A CA 1
ATOM 782 C C . ASN A 1 101 ? -8.201 -4.734 -1.207 1.00 93.12 101 ASN A C 1
ATOM 784 O O . ASN A 1 101 ? -8.841 -4.947 -0.179 1.00 93.12 101 ASN A O 1
ATOM 788 N N . CYS A 1 102 ? -7.378 -3.687 -1.308 1.00 93.19 102 CYS A N 1
ATOM 789 C CA . CYS A 1 102 ? -7.214 -2.719 -0.224 1.00 93.19 102 CYS A CA 1
ATOM 790 C C . CYS A 1 102 ? -8.498 -1.912 0.017 1.00 93.19 102 CYS A C 1
ATOM 792 O O . CYS A 1 102 ? -8.871 -1.708 1.175 1.00 93.19 102 CYS A O 1
ATOM 794 N N . LYS A 1 103 ? -9.218 -1.523 -1.046 1.00 92.62 103 LYS A N 1
ATOM 795 C CA . LYS A 1 103 ? -10.530 -0.865 -0.928 1.00 92.62 103 LYS A CA 1
ATOM 796 C C . LYS A 1 103 ? -11.535 -1.755 -0.195 1.00 92.62 103 LYS A C 1
ATOM 798 O O . LYS A 1 103 ? -12.074 -1.322 0.822 1.00 92.62 103 LYS A O 1
ATOM 803 N N . LYS A 1 104 ? -11.707 -3.013 -0.619 1.00 93.62 104 LYS A N 1
ATOM 804 C CA . LYS A 1 104 ? -12.598 -3.995 0.029 1.00 93.62 104 LYS A CA 1
ATOM 805 C C . LYS A 1 104 ? -12.259 -4.184 1.510 1.00 93.62 104 LYS A C 1
ATOM 807 O O . LYS A 1 104 ? -13.140 -4.083 2.362 1.00 93.62 104 LYS A O 1
ATOM 812 N N . LYS A 1 105 ? -10.973 -4.358 1.842 1.00 92.31 105 LYS A N 1
ATOM 813 C CA . LYS A 1 105 ? -10.508 -4.469 3.238 1.00 92.31 105 LYS A CA 1
ATOM 814 C C . LYS A 1 105 ? -10.841 -3.226 4.065 1.00 92.31 105 LYS A C 1
ATOM 816 O O . LYS A 1 105 ? -11.222 -3.352 5.227 1.00 92.31 105 LYS A O 1
ATOM 821 N N . SER A 1 106 ? -10.705 -2.031 3.488 1.00 90.38 106 SER A N 1
ATOM 822 C CA . SER A 1 106 ? -11.013 -0.778 4.188 1.00 90.38 106 SER A CA 1
ATOM 823 C C . SER A 1 106 ? -12.507 -0.616 4.484 1.00 90.38 106 SER A C 1
ATOM 825 O O . SER A 1 106 ? -12.855 -0.219 5.596 1.00 90.38 106 SER A O 1
ATOM 827 N N . VAL A 1 107 ? -13.383 -0.995 3.546 1.00 92.12 107 VAL A N 1
ATOM 828 C CA . VAL A 1 107 ? -14.843 -1.002 3.741 1.00 92.12 107 VAL A CA 1
ATOM 829 C C . VAL A 1 107 ? -15.226 -2.005 4.827 1.00 92.12 107 VAL A C 1
ATOM 831 O O . VAL A 1 107 ? -15.839 -1.620 5.821 1.00 92.12 107 VAL A O 1
ATOM 834 N N . ALA A 1 108 ? -14.752 -3.249 4.722 1.00 91.81 108 ALA A N 1
ATOM 835 C CA . ALA A 1 108 ? -15.021 -4.284 5.720 1.00 91.81 108 ALA A CA 1
ATOM 836 C C . ALA A 1 108 ? -14.527 -3.886 7.123 1.00 91.81 108 ALA A C 1
ATOM 838 O O . ALA A 1 108 ? -15.178 -4.161 8.130 1.00 91.81 108 ALA A O 1
ATOM 839 N N . LYS A 1 109 ? -13.379 -3.198 7.218 1.00 91.25 109 LYS A N 1
ATOM 840 C CA . LYS A 1 109 ? -12.872 -2.673 8.493 1.00 91.25 109 LYS A CA 1
ATOM 841 C C . LYS A 1 109 ? -13.798 -1.603 9.076 1.00 91.25 109 LYS A C 1
ATOM 843 O O . LYS A 1 109 ? -14.030 -1.611 10.282 1.00 91.25 109 LYS A O 1
ATOM 848 N N . LYS A 1 110 ? -14.329 -0.693 8.250 1.00 91.94 110 LYS A N 1
ATOM 849 C CA . LYS A 1 110 ? -15.287 0.333 8.698 1.00 91.94 110 LYS A CA 1
ATOM 850 C C . LYS A 1 110 ? -16.572 -0.298 9.230 1.00 91.94 110 LYS A C 1
ATOM 852 O O . LYS A 1 110 ? -17.015 0.080 10.310 1.00 91.94 110 LYS A O 1
ATOM 857 N N . GLU A 1 111 ? -17.109 -1.284 8.523 1.00 93.94 111 GLU A N 1
ATOM 858 C CA . GLU A 1 111 ? -18.319 -2.002 8.924 1.00 93.94 111 GLU A CA 1
ATOM 859 C C . GLU A 1 111 ? -18.130 -2.756 10.247 1.00 93.94 111 GLU A C 1
ATOM 861 O O . GLU A 1 111 ? -18.888 -2.547 11.192 1.00 93.94 111 GLU A O 1
ATOM 866 N N . LYS A 1 112 ? -17.046 -3.532 10.380 1.00 94.44 112 LYS A N 1
ATOM 867 C CA . LYS A 1 112 ? -16.699 -4.210 11.642 1.00 94.44 112 LYS A CA 1
ATOM 868 C C . LYS A 1 112 ? -16.555 -3.228 12.800 1.00 94.44 112 LYS A C 1
ATOM 870 O O . LYS A 1 112 ? -17.061 -3.473 13.891 1.00 94.44 112 LYS A O 1
ATOM 875 N N . ASN A 1 113 ? -15.892 -2.095 12.569 1.00 95.19 113 ASN A N 1
ATOM 876 C CA . ASN A 1 113 ? -15.747 -1.058 13.586 1.00 95.19 113 ASN A CA 1
ATOM 877 C C . ASN A 1 113 ? -17.101 -0.462 13.993 1.00 95.19 113 ASN A C 1
ATOM 879 O O . ASN A 1 113 ? -17.310 -0.200 15.175 1.00 95.19 113 ASN A O 1
ATOM 883 N N . HIS A 1 114 ? -18.016 -0.258 13.042 1.00 95.06 114 HIS A N 1
ATOM 884 C CA . HIS A 1 114 ? -19.369 0.214 13.324 1.00 95.06 114 HIS A CA 1
ATOM 885 C C . HIS A 1 114 ? -20.151 -0.799 14.170 1.00 95.06 114 HIS A C 1
ATOM 887 O O . HIS A 1 114 ? -20.649 -0.439 15.236 1.00 95.06 114 HIS A O 1
ATOM 893 N N . ILE A 1 115 ? -20.164 -2.073 13.768 1.00 96.31 115 ILE A N 1
ATOM 894 C CA . ILE A 1 115 ? -20.817 -3.157 14.517 1.00 96.31 115 ILE A CA 1
ATOM 895 C C . ILE A 1 115 ? -20.246 -3.253 15.936 1.00 96.31 115 ILE A C 1
ATOM 897 O O . ILE A 1 115 ? -21.005 -3.301 16.900 1.00 96.31 115 ILE A O 1
ATOM 901 N N . ASN A 1 116 ? -18.921 -3.195 16.088 1.00 96.44 116 ASN A N 1
ATOM 902 C CA . ASN A 1 116 ? -18.272 -3.231 17.399 1.00 96.44 116 ASN A CA 1
ATOM 903 C C . ASN A 1 116 ? -18.684 -2.049 18.287 1.00 96.44 116 ASN A C 1
ATOM 905 O O . ASN A 1 116 ? -18.925 -2.236 19.478 1.00 96.44 116 ASN A O 1
ATOM 909 N N . ARG A 1 117 ? -18.811 -0.838 17.725 1.00 96.44 117 ARG A N 1
ATOM 910 C CA . ARG A 1 117 ? -19.312 0.326 18.476 1.00 96.44 117 ARG A CA 1
ATOM 911 C C . ARG A 1 117 ? -20.750 0.113 18.936 1.00 96.44 117 ARG A C 1
ATOM 913 O O . ARG A 1 117 ? -21.024 0.304 20.116 1.00 96.44 117 ARG A O 1
ATOM 920 N N . VAL A 1 118 ? -21.636 -0.327 18.041 1.00 96.94 118 VAL A N 1
ATOM 921 C CA . VAL A 1 118 ? -23.046 -0.598 18.372 1.00 96.94 118 VAL A CA 1
ATOM 922 C C . VAL A 1 118 ? -23.153 -1.690 19.438 1.00 96.94 118 VAL A C 1
ATOM 924 O O . VAL A 1 118 ? -23.837 -1.500 20.443 1.00 96.94 118 VAL A O 1
ATOM 927 N N . ALA A 1 119 ? -22.425 -2.796 19.275 1.00 96.94 119 ALA A N 1
ATOM 928 C CA . ALA A 1 119 ? -22.388 -3.893 20.237 1.00 96.94 119 ALA A CA 1
ATOM 929 C C . ALA A 1 119 ? -21.906 -3.422 21.617 1.00 96.94 119 ALA A C 1
ATOM 931 O O . ALA A 1 119 ? -22.507 -3.775 22.631 1.00 96.94 119 ALA A O 1
ATOM 932 N N . ASN A 1 120 ? -20.870 -2.581 21.667 1.00 97.00 120 ASN A N 1
ATOM 933 C CA . ASN A 1 120 ? -20.403 -1.987 22.917 1.00 97.00 120 ASN A CA 1
ATOM 934 C C . ASN A 1 120 ? -21.473 -1.081 23.541 1.00 97.00 120 ASN A C 1
ATOM 936 O O . ASN A 1 120 ? -21.751 -1.212 24.729 1.00 97.00 120 ASN A O 1
ATOM 940 N N . SER A 1 121 ? -22.154 -0.239 22.757 1.00 95.94 1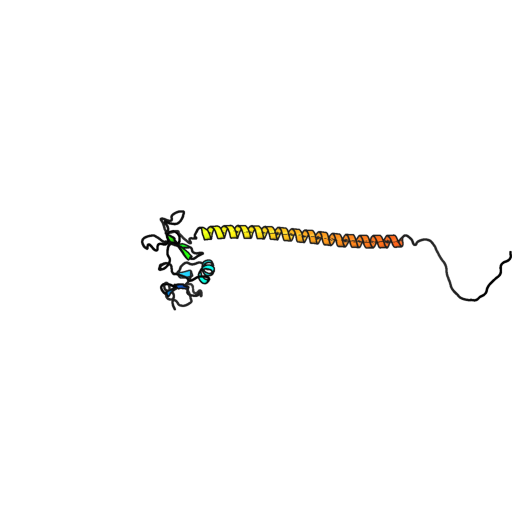21 SER A N 1
ATOM 941 C CA . SER A 1 121 ? -23.260 0.585 23.267 1.00 95.94 121 SER A CA 1
ATOM 942 C C . SER A 1 121 ? -24.405 -0.252 23.851 1.00 95.94 121 SER A C 1
ATOM 944 O O . SER A 1 121 ? -24.950 0.104 24.895 1.00 95.94 121 SER A O 1
ATOM 946 N N . VAL A 1 122 ? -24.767 -1.374 23.221 1.00 96.19 122 VAL A N 1
ATOM 947 C CA . VAL A 1 122 ? -25.796 -2.293 23.743 1.00 96.19 122 VAL A CA 1
ATOM 948 C C . VAL A 1 122 ? -25.331 -2.966 25.035 1.00 96.19 122 VAL A C 1
ATOM 950 O O . VAL A 1 122 ? -26.080 -2.977 26.014 1.00 96.19 122 VAL A O 1
ATOM 953 N N . LYS A 1 123 ? -24.087 -3.463 25.080 1.00 96.44 123 LYS A N 1
ATOM 954 C CA . LYS A 1 123 ? -23.496 -4.065 26.288 1.00 96.44 123 LYS A CA 1
ATOM 955 C C . LYS A 1 123 ? -23.514 -3.096 27.469 1.00 96.44 123 LYS A C 1
ATOM 957 O O . LYS A 1 123 ? -23.906 -3.489 28.565 1.00 96.44 123 LYS A O 1
ATOM 962 N N . GLU A 1 124 ? -23.163 -1.831 27.248 1.00 95.31 124 GLU A N 1
ATOM 963 C CA . GLU A 1 124 ? -23.183 -0.816 28.306 1.00 95.31 124 GLU A CA 1
ATOM 964 C C . GLU A 1 124 ? -24.607 -0.484 28.779 1.00 95.31 124 GLU A C 1
ATOM 966 O O . GLU A 1 124 ? -24.845 -0.354 29.983 1.00 95.31 124 GLU A O 1
ATOM 971 N N . ARG A 1 125 ? -25.598 -0.442 27.874 1.00 93.44 125 ARG A N 1
ATOM 972 C CA . ARG A 1 125 ? -27.012 -0.297 28.274 1.00 93.44 125 ARG A CA 1
ATOM 973 C C . ARG A 1 125 ? -27.489 -1.476 29.119 1.00 93.44 125 ARG A C 1
ATOM 975 O O . ARG A 1 125 ? -28.127 -1.251 30.148 1.00 93.44 125 ARG A O 1
ATOM 982 N N . TYR A 1 126 ? -27.155 -2.706 28.726 1.00 93.56 126 TYR A N 1
ATOM 983 C CA . TYR A 1 126 ? -27.512 -3.907 29.483 1.00 93.56 126 TYR A CA 1
ATOM 984 C C . TYR A 1 126 ? -26.879 -3.904 30.878 1.00 93.56 126 TYR A C 1
ATOM 986 O O . TYR A 1 126 ? -27.584 -4.096 31.867 1.00 93.56 126 TYR A O 1
ATOM 994 N N . LYS A 1 127 ? -25.579 -3.592 30.986 1.00 94.06 127 LYS A N 1
ATOM 995 C CA . LYS A 1 127 ? -24.894 -3.445 32.281 1.00 94.06 127 LYS A CA 1
ATOM 996 C C . LYS A 1 127 ? -25.574 -2.403 33.167 1.00 94.06 127 LYS A C 1
ATOM 998 O O . LYS A 1 127 ? -25.837 -2.684 34.333 1.00 94.06 127 LYS A O 1
ATOM 1003 N N . LYS A 1 128 ? -25.925 -1.232 32.619 1.00 89.75 128 LYS A N 1
ATOM 1004 C CA . LYS A 1 128 ? -26.628 -0.169 33.359 1.00 89.75 128 LYS A CA 1
ATOM 1005 C C . LYS A 1 128 ? -28.013 -0.615 33.834 1.00 89.75 128 LYS A C 1
ATOM 1007 O O . LYS A 1 128 ? -28.394 -0.318 34.965 1.00 89.75 128 LYS A O 1
ATOM 1012 N N . HIS A 1 129 ? -28.761 -1.326 32.991 1.00 87.56 129 HIS A N 1
ATOM 1013 C CA . HIS A 1 129 ? -30.079 -1.849 33.350 1.00 87.56 129 HIS A CA 1
ATOM 1014 C C . HIS A 1 129 ? -29.982 -2.931 34.434 1.00 87.56 129 HIS A C 1
ATOM 1016 O O . HIS A 1 129 ? -30.696 -2.872 35.433 1.00 87.56 129 HIS A O 1
ATOM 1022 N N . ASN A 1 130 ? -29.044 -3.869 34.291 1.00 84.94 130 ASN A N 1
ATOM 1023 C CA . ASN A 1 130 ? -28.812 -4.920 35.277 1.00 84.94 130 ASN A CA 1
ATOM 1024 C C . ASN A 1 130 ? -28.319 -4.350 36.619 1.00 84.94 130 ASN A C 1
ATOM 1026 O O . ASN A 1 130 ? -28.782 -4.768 37.678 1.00 84.94 130 ASN A O 1
ATOM 1030 N N . PHE A 1 131 ? -27.454 -3.330 36.593 1.00 83.56 131 PHE A N 1
ATOM 1031 C CA . PHE A 1 131 ? -27.025 -2.615 37.796 1.00 83.56 131 PHE A CA 1
ATOM 1032 C C . PHE A 1 131 ? -28.218 -1.991 38.535 1.00 83.56 131 PHE A C 1
ATOM 1034 O O . PHE A 1 131 ? -28.392 -2.234 39.730 1.00 83.56 131 PHE A O 1
ATOM 1041 N N . LYS A 1 132 ? -29.101 -1.273 37.824 1.00 80.56 132 LYS A N 1
ATOM 1042 C CA . LYS A 1 132 ? -30.340 -0.723 38.404 1.00 80.56 132 LYS A CA 1
ATOM 1043 C C . LYS A 1 132 ? -31.230 -1.815 39.001 1.00 80.56 132 LYS A C 1
ATOM 1045 O O . LYS A 1 132 ? -31.703 -1.665 40.123 1.00 80.56 132 LYS A O 1
ATOM 1050 N N . PHE A 1 133 ? -31.417 -2.927 38.292 1.00 77.38 133 PHE A N 1
ATOM 1051 C CA . PHE A 1 133 ? -32.230 -4.042 38.781 1.00 77.38 133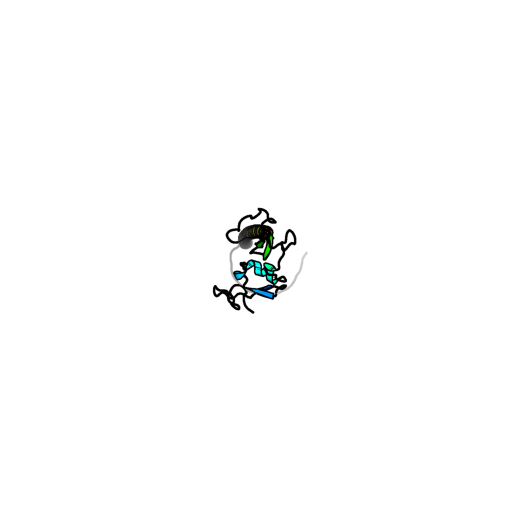 PHE A CA 1
ATOM 1052 C C . PHE A 1 133 ? -31.637 -4.680 40.048 1.00 77.38 133 PHE A C 1
ATOM 1054 O O . PHE A 1 133 ? -32.357 -4.955 41.008 1.00 77.38 133 PHE A O 1
ATOM 1061 N N . SER A 1 134 ? -30.311 -4.839 40.098 1.00 74.38 134 SER A N 1
ATOM 1062 C CA . SER A 1 134 ? -29.605 -5.349 41.279 1.00 74.38 134 SER A CA 1
ATOM 1063 C C . SER A 1 134 ? -29.736 -4.422 42.498 1.00 74.38 134 SER A C 1
ATOM 1065 O O . SER A 1 134 ? -29.902 -4.907 43.618 1.00 74.38 134 SER A O 1
ATOM 1067 N N . ALA A 1 135 ? -29.748 -3.099 42.289 1.00 78.38 135 ALA A N 1
ATOM 1068 C CA . ALA A 1 135 ? -29.977 -2.112 43.344 1.00 78.38 135 ALA A CA 1
ATOM 1069 C C . ALA A 1 135 ? -31.414 -2.184 43.889 1.00 78.38 135 ALA A C 1
ATOM 1071 O O . ALA A 1 135 ? -31.614 -2.236 45.101 1.00 78.38 135 ALA A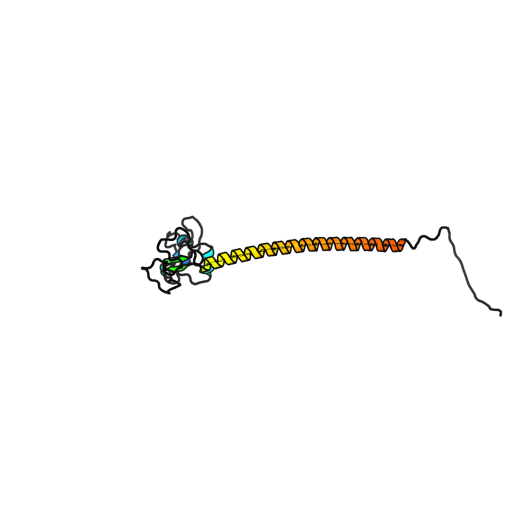 O 1
ATOM 1072 N N . VAL A 1 136 ? -32.415 -2.293 43.007 1.00 77.69 136 VAL A N 1
ATOM 1073 C CA . VAL A 1 136 ? -33.827 -2.453 43.404 1.00 77.69 136 VAL A CA 1
ATOM 1074 C C . VAL A 1 136 ? -34.047 -3.753 44.183 1.00 77.69 136 VAL A C 1
ATOM 1076 O O . VAL A 1 136 ? -34.762 -3.756 45.187 1.00 77.69 136 VAL A O 1
ATOM 1079 N N . ARG A 1 137 ? -33.408 -4.858 43.772 1.00 73.56 137 ARG A N 1
ATOM 1080 C CA . ARG A 1 137 ? -33.492 -6.143 44.486 1.00 73.56 137 ARG A CA 1
ATOM 1081 C C . ARG A 1 137 ? -32.911 -6.059 45.901 1.00 73.56 137 ARG A C 1
ATOM 1083 O O . ARG A 1 137 ? -33.506 -6.612 46.823 1.00 73.56 137 ARG A O 1
ATOM 1090 N N . LYS A 1 138 ? -31.800 -5.336 46.093 1.00 75.25 138 LYS A N 1
ATOM 1091 C CA . LYS A 1 138 ? -31.224 -5.086 47.428 1.00 75.25 138 LYS A CA 1
ATOM 1092 C C . LYS A 1 138 ? -32.185 -4.302 48.321 1.00 75.25 138 LYS A C 1
ATOM 1094 O O . LYS A 1 138 ? -32.434 -4.734 49.441 1.00 75.25 138 LYS A O 1
ATOM 1099 N N . ILE A 1 139 ? -32.793 -3.234 47.802 1.00 75.50 139 ILE A N 1
ATOM 1100 C CA . ILE A 1 139 ? -33.769 -2.422 48.547 1.00 75.50 139 ILE A CA 1
ATOM 1101 C C . ILE A 1 139 ? -34.989 -3.262 48.949 1.00 75.50 139 ILE A C 1
ATOM 1103 O O . ILE A 1 139 ? -35.375 -3.245 50.114 1.00 75.50 139 ILE A O 1
ATOM 1107 N N . LYS A 1 140 ? -35.557 -4.052 48.023 1.00 71.56 140 LYS A N 1
ATOM 1108 C CA . LYS A 1 140 ? -36.698 -4.943 48.317 1.00 71.56 140 LYS A CA 1
ATOM 1109 C C . LYS A 1 140 ? -36.376 -5.998 49.378 1.00 71.56 140 LYS A C 1
ATOM 1111 O O . LYS A 1 140 ? -37.197 -6.253 50.252 1.00 71.56 140 LYS A O 1
ATOM 1116 N N . ASN A 1 141 ? -35.193 -6.607 49.325 1.00 68.12 141 ASN A N 1
ATOM 1117 C CA . ASN A 1 141 ? -34.790 -7.591 50.333 1.00 68.12 141 ASN A CA 1
ATOM 1118 C C . ASN A 1 141 ? -34.596 -6.941 51.712 1.00 68.12 141 ASN A C 1
ATOM 1120 O O . ASN A 1 141 ? -34.953 -7.528 52.734 1.00 68.12 141 ASN A O 1
ATOM 1124 N N . GLN A 1 142 ? -34.078 -5.711 51.741 1.00 70.94 142 GLN A N 1
ATOM 1125 C CA . GLN A 1 142 ? -33.873 -4.953 52.969 1.00 70.94 142 GLN A CA 1
ATOM 1126 C C . GLN A 1 142 ? -35.211 -4.521 53.590 1.00 70.94 142 GLN A C 1
ATOM 1128 O O . GLN A 1 142 ? -35.421 -4.749 54.780 1.00 70.94 142 GLN A O 1
ATOM 1133 N N . THR A 1 143 ? -36.175 -4.032 52.804 1.00 70.38 143 THR A N 1
ATOM 1134 C CA . THR A 1 143 ? -37.523 -3.706 53.307 1.00 70.38 143 THR A CA 1
ATOM 1135 C C . THR A 1 143 ? -38.290 -4.943 53.772 1.00 70.38 143 THR A C 1
ATOM 1137 O O . THR A 1 143 ? -38.888 -4.914 54.846 1.00 70.38 143 THR A O 1
ATOM 1140 N N . TYR A 1 144 ? -38.209 -6.061 53.045 1.00 62.78 144 TYR A N 1
ATOM 1141 C CA . TYR A 1 144 ? -38.826 -7.327 53.459 1.00 62.78 144 TYR A CA 1
ATOM 1142 C C . TYR A 1 144 ? -38.280 -7.820 54.810 1.00 62.78 144 TYR A C 1
ATOM 1144 O O . TYR A 1 144 ? -39.036 -8.283 55.662 1.00 62.78 144 TYR A O 1
ATOM 1152 N N . SER A 1 145 ? -36.975 -7.656 55.051 1.00 62.19 145 SER A N 1
ATOM 1153 C CA . SER A 1 145 ? -36.347 -8.015 56.329 1.00 62.19 145 SER A CA 1
ATOM 1154 C C . SER A 1 145 ? -36.787 -7.127 57.505 1.00 62.19 145 SER A C 1
ATOM 1156 O O . SER A 1 145 ? -36.885 -7.612 58.631 1.00 62.19 145 SER A O 1
ATOM 1158 N N . VAL A 1 146 ? -37.120 -5.856 57.255 1.00 63.50 146 VAL A N 1
ATOM 1159 C CA . VAL A 1 146 ? -37.656 -4.927 58.268 1.00 63.50 146 VAL A CA 1
ATOM 1160 C C . VAL A 1 146 ? -39.122 -5.240 58.580 1.00 63.50 146 VAL A C 1
ATOM 1162 O O . VAL A 1 146 ? -39.512 -5.262 59.746 1.00 63.50 146 VAL A O 1
ATOM 1165 N N . ILE A 1 147 ? -39.926 -5.559 57.561 1.00 61.72 147 ILE A N 1
ATOM 1166 C CA . ILE A 1 147 ? -41.335 -5.956 57.728 1.00 61.72 147 ILE A CA 1
ATOM 1167 C C . ILE A 1 147 ? -41.432 -7.270 58.524 1.00 61.72 147 ILE A C 1
ATOM 1169 O O . ILE A 1 147 ? -42.223 -7.363 59.461 1.00 61.72 147 ILE A O 1
ATOM 1173 N N . LYS A 1 148 ? -40.559 -8.248 58.238 1.00 57.00 148 LYS A N 1
ATOM 1174 C CA . LYS A 1 148 ? -40.506 -9.537 58.951 1.00 57.00 148 LYS A CA 1
ATOM 1175 C C . LYS A 1 148 ? -40.070 -9.404 60.422 1.00 57.00 148 LYS A C 1
ATOM 1177 O O . LYS A 1 148 ? -40.501 -10.193 61.256 1.00 57.00 148 LYS A O 1
ATOM 1182 N N . LYS A 1 149 ? -39.259 -8.389 60.755 1.00 56.03 149 LYS A N 1
ATOM 1183 C CA . LYS A 1 149 ? -38.886 -8.044 62.143 1.00 56.03 149 LYS A CA 1
ATOM 1184 C C . LYS A 1 149 ? -39.986 -7.280 62.896 1.00 56.03 149 LYS A C 1
ATOM 1186 O O . LYS A 1 149 ? -40.075 -7.396 64.114 1.00 56.03 149 LYS A O 1
ATOM 1191 N N . LYS A 1 150 ? -40.855 -6.537 62.197 1.00 55.72 150 LYS A N 1
ATOM 1192 C CA . LYS A 1 150 ? -42.047 -5.906 62.799 1.00 55.72 150 LYS A CA 1
ATOM 1193 C C . LYS A 1 150 ? -43.152 -6.921 63.113 1.00 55.72 150 LYS A C 1
ATOM 1195 O O . LYS A 1 150 ? -43.759 -6.832 64.174 1.00 55.72 150 LYS A O 1
ATOM 1200 N N . SER A 1 151 ? -43.355 -7.942 62.273 1.00 48.06 151 SER A N 1
ATOM 1201 C CA . SER A 1 151 ? -44.332 -9.012 62.550 1.00 48.06 151 SER A CA 1
ATOM 1202 C C . SER A 1 151 ? -43.969 -9.900 63.749 1.00 48.06 151 SER A C 1
ATOM 1204 O O . SER A 1 151 ? -44.850 -10.532 64.322 1.00 48.06 151 SER A O 1
ATOM 1206 N N . THR A 1 152 ? -42.697 -9.942 64.163 1.00 46.75 152 THR A N 1
ATOM 1207 C CA . THR A 1 152 ? -42.270 -10.624 65.399 1.00 46.75 152 THR A CA 1
ATOM 1208 C C . THR A 1 152 ? -42.432 -9.764 66.655 1.00 46.75 152 THR A C 1
ATOM 1210 O O . THR A 1 152 ? -42.333 -10.301 67.753 1.00 46.75 152 THR A O 1
ATOM 1213 N N . HIS A 1 153 ? -42.715 -8.461 66.517 1.00 47.56 153 HIS A N 1
ATOM 1214 C CA . HIS A 1 153 ? -42.942 -7.554 67.649 1.00 47.56 153 HIS A CA 1
ATOM 1215 C C . HIS A 1 153 ? -44.431 -7.337 67.981 1.00 47.56 153 HIS A C 1
ATOM 1217 O O . HIS A 1 153 ? -44.744 -7.072 69.133 1.00 47.56 153 HIS A O 1
ATOM 1223 N N . SER A 1 154 ? -45.359 -7.550 67.035 1.00 40.69 154 SER A N 1
ATOM 1224 C CA . SER A 1 154 ? -46.817 -7.465 67.287 1.00 40.69 154 SER A CA 1
ATOM 1225 C C . SER A 1 154 ? -47.442 -8.691 67.975 1.00 40.69 154 SER A C 1
ATOM 1227 O O . SER A 1 154 ? -48.656 -8.739 68.128 1.00 40.69 154 SER A O 1
ATOM 1229 N N . LYS A 1 155 ? -46.655 -9.686 68.408 1.00 39.56 155 LYS A N 1
ATOM 1230 C CA . LYS A 1 155 ? -47.150 -10.819 69.222 1.00 39.56 155 LYS A CA 1
ATOM 1231 C C . LYS A 1 155 ? -46.771 -10.728 70.706 1.00 39.56 155 LYS A C 1
ATOM 1233 O O . LYS A 1 155 ? -46.832 -11.732 71.407 1.00 39.56 155 LYS A O 1
ATOM 1238 N N . LYS A 1 156 ? -46.358 -9.551 71.188 1.00 39.62 156 LYS A N 1
ATOM 1239 C CA . LYS A 1 156 ? -45.926 -9.371 72.581 1.00 39.62 156 LYS A CA 1
ATOM 1240 C C . LYS A 1 156 ? -46.422 -8.057 73.194 1.00 39.62 156 LYS A C 1
ATOM 1242 O O . LYS A 1 156 ? -45.647 -7.321 73.779 1.00 39.62 156 LYS A O 1
ATOM 1247 N N . GLU A 1 157 ? -47.719 -7.786 73.073 1.00 35.62 157 GLU A N 1
ATOM 1248 C CA . GLU A 1 157 ? -48.430 -6.863 73.968 1.00 35.62 157 GLU A CA 1
ATOM 1249 C C . GLU A 1 157 ? -49.686 -7.563 74.497 1.00 35.62 157 GLU A C 1
ATOM 1251 O O . GLU A 1 157 ? -50.787 -7.429 73.977 1.00 35.62 157 GLU A O 1
ATOM 1256 N N . SER A 1 158 ? -49.477 -8.369 75.533 1.00 37.09 158 SER A N 1
ATOM 1257 C CA . SER A 1 158 ? -50.490 -8.718 76.524 1.00 37.09 158 SER A CA 1
ATOM 1258 C C . SER A 1 158 ? -49.759 -9.019 77.830 1.00 37.09 158 SER A C 1
ATOM 1260 O O . SER A 1 158 ? -49.258 -10.123 78.024 1.00 37.09 158 SER A O 1
ATOM 1262 N N . GLN A 1 159 ? -49.602 -7.971 78.639 1.00 31.61 159 GLN A N 1
ATOM 1263 C CA . GLN A 1 159 ? -49.994 -7.868 80.052 1.00 31.61 159 GLN A CA 1
ATOM 1264 C C . GLN A 1 159 ? -49.003 -7.101 80.936 1.00 31.61 159 GLN A C 1
ATOM 1266 O O . GLN A 1 159 ? -47.788 -7.253 80.869 1.00 31.61 159 GLN A O 1
ATOM 1271 N N . CYS A 1 160 ? -49.630 -6.229 81.719 1.00 24.91 160 CYS A N 1
ATOM 1272 C CA . CYS A 1 160 ? -49.142 -5.266 82.690 1.00 24.91 160 CYS A CA 1
ATOM 1273 C C . CYS A 1 160 ? -48.456 -5.885 83.923 1.00 24.91 160 CYS A C 1
ATOM 1275 O O . CYS A 1 160 ? -48.777 -7.012 84.285 1.00 24.91 160 CYS A O 1
ATOM 1277 N N . SER A 1 161 ? -47.588 -5.067 84.542 1.00 31.19 161 SER A N 1
ATOM 1278 C CA . SER A 1 161 ? -47.312 -4.838 85.985 1.00 31.19 161 SER A CA 1
ATOM 1279 C C . SER A 1 161 ? -47.428 -6.037 86.955 1.00 31.19 161 SER A C 1
ATOM 1281 O O . SER A 1 161 ? -48.465 -6.680 87.008 1.00 31.19 161 SER A O 1
ATOM 1283 N N . SER A 1 162 ? -46.492 -6.358 87.862 1.00 27.31 162 SER A N 1
ATOM 1284 C CA . SER A 1 162 ? -45.767 -5.508 88.830 1.00 27.31 162 SER A CA 1
ATOM 1285 C C . SER A 1 162 ? -44.687 -6.340 89.566 1.00 27.31 162 SER A C 1
ATOM 1287 O O . SER A 1 162 ? -44.883 -7.533 89.763 1.00 27.31 162 SER A O 1
ATOM 1289 N N . ASP A 1 163 ? -43.597 -5.680 89.964 1.00 26.55 163 ASP A N 1
ATOM 1290 C CA . ASP A 1 163 ? -42.739 -5.801 91.164 1.00 26.55 163 ASP A CA 1
ATOM 1291 C C . ASP A 1 163 ? -42.398 -7.127 91.898 1.00 26.55 163 ASP A C 1
ATOM 1293 O O . ASP A 1 163 ? -43.244 -7.838 92.426 1.00 26.55 163 ASP A O 1
ATOM 1297 N N . SER A 1 164 ? -41.071 -7.259 92.081 1.00 28.19 164 SER A N 1
ATOM 1298 C CA . SER A 1 164 ? -40.305 -7.586 93.304 1.00 28.19 164 SER A CA 1
ATOM 1299 C C . SER A 1 164 ? -40.253 -9.012 93.886 1.00 28.19 164 SER A C 1
ATOM 1301 O O . SER A 1 164 ? -41.134 -9.454 94.604 1.00 28.19 164 SER A O 1
ATOM 1303 N N . SER A 1 165 ? -39.070 -9.608 93.674 1.00 27.92 165 SER A N 1
ATOM 1304 C CA . SER A 1 165 ? -38.116 -10.167 94.656 1.00 27.92 165 SER A CA 1
ATOM 1305 C C . SER A 1 165 ? -38.454 -11.336 95.602 1.00 27.92 165 SER A C 1
ATOM 1307 O O . SER A 1 165 ? -39.449 -11.353 96.309 1.00 27.92 165 SER A O 1
ATOM 1309 N N . SER A 1 166 ? -37.413 -12.183 95.701 1.00 25.11 166 SER A N 1
ATOM 1310 C CA . SER A 1 166 ? -36.872 -12.910 96.867 1.00 25.11 166 SER A CA 1
ATOM 1311 C C . SER A 1 166 ? -37.427 -14.301 97.239 1.00 25.11 166 SER A C 1
ATOM 1313 O O . SER A 1 166 ? -38.479 -14.421 97.848 1.00 25.11 166 SER A O 1
ATOM 1315 N N . SER A 1 167 ? -36.604 -15.304 96.879 1.00 27.83 167 SER A N 1
ATOM 1316 C CA . SER A 1 167 ? -35.939 -16.319 97.732 1.00 27.83 167 SER A CA 1
ATOM 1317 C C . SER A 1 167 ? -36.720 -17.374 98.533 1.00 27.83 167 SER A C 1
ATOM 1319 O O . SER A 1 167 ? -37.677 -17.062 99.226 1.00 27.83 167 SER A O 1
ATOM 1321 N N . GLU A 1 168 ? -36.099 -18.570 98.532 1.00 29.02 168 GLU A N 1
ATOM 1322 C CA . GLU A 1 168 ? -36.134 -19.640 99.554 1.00 29.02 168 GLU A CA 1
ATOM 1323 C C . GLU A 1 168 ? -37.428 -20.474 99.651 1.00 29.02 168 GLU A C 1
ATOM 1325 O O . GLU A 1 168 ? -38.523 -19.975 99.455 1.00 29.02 168 GLU A O 1
ATOM 1330 N N . ASP A 1 169 ? -37.437 -21.765 99.976 1.00 28.50 169 ASP A N 1
ATOM 1331 C CA . ASP A 1 169 ? -36.454 -22.850 100.020 1.00 28.50 169 ASP A CA 1
ATOM 1332 C C . ASP A 1 169 ? -37.264 -24.149 100.273 1.00 28.50 169 ASP A C 1
ATOM 1334 O O . ASP A 1 169 ? -38.356 -24.105 100.837 1.00 28.50 169 ASP A O 1
ATOM 1338 N N . ASN A 1 170 ? -36.682 -25.286 99.893 1.00 31.42 170 ASN A N 1
ATOM 1339 C CA . ASN A 1 170 ? -36.795 -26.603 100.532 1.00 31.42 170 ASN A CA 1
ATOM 1340 C C . ASN A 1 170 ? -38.108 -27.454 100.562 1.00 31.42 170 ASN A C 1
ATOM 1342 O O . ASN A 1 170 ? -39.083 -27.191 101.253 1.00 31.42 170 ASN A O 1
ATOM 1346 N N . THR A 1 171 ? -37.989 -28.587 99.844 1.00 31.66 171 THR A N 1
ATOM 1347 C CA . THR A 1 171 ? -38.110 -29.999 100.297 1.00 31.66 171 THR A CA 1
ATOM 1348 C C . THR A 1 171 ? -39.444 -30.697 100.651 1.00 31.66 171 THR A C 1
ATOM 1350 O O . THR A 1 171 ? -40.184 -30.324 101.547 1.00 31.66 171 THR A O 1
ATOM 1353 N N . VAL A 1 172 ? -39.556 -31.891 100.029 1.00 33.81 172 VAL A N 1
ATOM 1354 C CA . VAL A 1 172 ? -39.977 -33.212 100.575 1.00 33.81 172 VAL A CA 1
ATOM 1355 C C . VAL A 1 172 ? -41.477 -33.594 100.565 1.00 33.81 172 VAL A C 1
ATOM 1357 O O . VAL A 1 172 ? -42.276 -33.208 101.404 1.00 33.81 172 VAL A O 1
ATOM 1360 N N . THR A 1 173 ? -41.788 -34.417 99.551 1.00 37.72 173 THR A N 1
ATOM 1361 C CA . THR A 1 173 ? -42.592 -35.667 99.471 1.00 37.72 173 THR A CA 1
ATOM 1362 C C . THR A 1 173 ? -43.772 -35.986 100.415 1.00 37.72 173 THR A C 1
ATOM 1364 O O . THR A 1 173 ? -43.563 -36.217 101.600 1.00 37.72 173 THR A O 1
ATOM 1367 N N . GLU A 1 174 ? -44.913 -36.263 99.744 1.00 36.19 174 GLU A N 1
ATOM 1368 C CA . GLU A 1 174 ? -45.917 -37.360 99.904 1.00 36.19 174 GLU A CA 1
ATOM 1369 C C . GLU A 1 174 ? -46.760 -37.484 101.202 1.00 36.19 174 GLU A C 1
ATOM 1371 O O . GLU A 1 174 ? -46.356 -36.948 102.227 1.00 36.19 174 GLU A O 1
ATOM 1376 N N . PRO A 1 175 ? -47.932 -38.190 101.214 1.00 45.06 175 PRO A N 1
ATOM 1377 C CA . PRO A 1 175 ? -48.461 -39.161 100.235 1.00 45.06 175 PRO A CA 1
ATOM 1378 C C . PRO A 1 175 ? -49.954 -39.015 99.837 1.00 45.06 175 PRO A C 1
ATOM 1380 O O . PRO A 1 175 ? -50.714 -38.195 100.346 1.00 45.06 175 PRO A O 1
ATOM 1383 N N . LYS A 1 176 ? -50.365 -39.891 98.910 1.00 43.19 176 LYS A N 1
ATOM 1384 C CA . LYS A 1 176 ? -51.752 -40.234 98.555 1.00 43.19 176 LYS A CA 1
ATOM 1385 C C . LYS A 1 176 ? -52.562 -40.800 99.733 1.00 43.19 176 LYS A C 1
ATOM 1387 O O . LYS A 1 176 ? -52.108 -41.708 100.422 1.00 43.19 176 LYS A O 1
ATOM 1392 N N . SER A 1 177 ? -53.827 -40.401 99.789 1.00 37.69 177 SER A N 1
ATOM 1393 C CA . SER A 1 177 ? -54.986 -41.259 100.078 1.00 37.69 177 SER A CA 1
ATOM 1394 C C . SER A 1 177 ? -56.055 -40.856 99.051 1.00 37.69 177 SER A C 1
ATOM 1396 O O . SER A 1 177 ? -56.399 -39.687 98.909 1.00 37.69 177 SER A O 1
ATOM 1398 N N . THR A 1 178 ? -56.460 -41.732 98.137 1.00 36.75 178 THR A N 1
ATOM 1399 C CA . THR A 1 178 ? -57.136 -43.016 98.377 1.00 36.75 178 THR A CA 1
ATOM 1400 C C . THR A 1 178 ? -56.544 -44.139 97.533 1.00 36.75 178 THR A C 1
ATOM 1402 O O . THR A 1 178 ? -56.085 -43.844 96.404 1.00 36.75 178 THR A O 1
#

Secondary structure (DSSP, 8-state):
---TTT--SSB-TTS-B-PPEE-TTT--EE-TTTTT--HHHHHHHHTS----TTT---TTT----TTS-EEE-TTT--EEETTTSSS--SSPPSS----HHHHHHHHHHHHHHHHHHHHHHHHHHHHHHHHHHHHHHHHHHHHHHHHHHHHTTTT-----------------------

Sequence (178 aa):
MVCQFCKEGAFARNGRFECLLNCHICNSSGHPSCFGLLPQALKVINESKWECFHCKICVICGEKTEKKRMLCCNLCDKIYHATCTTPCFPRPARGTWSCDNCKKKSVAKKEKNHINRVANSVKERYKKHNFKFSAVRKIKNQTYSVIKKKSTHSKKESQCSSDSSSSEDNTVTEPKST

pLDDT: mean 79.11, std 21.2, range [24.91, 97.0]

Foldseek 3Di:
DAAPQQRHDQADPVRDGADWDAAPPPRHTHGCVSLVADPQQVVLQVVDRDHHLQGAAAPQPRHSPPPFDWDAANNNRHIHGLCSAVVRPPDDDPDHDHHVVVVVVVVVVVVVVVVVVVVVVVVVVVVVVVVVVVVVVVVVVVVVVVVVVVVVVVVPPDDDDDDDDDDDDDDDDDDDDD

InterPro domains:
  IPR001965 Zinc finger, PHD-type [SM00249] (2-56)
  IPR001965 Zinc finger, PHD-type [SM00249] (57-103)
  IPR011011 Zinc finger, FYVE/PHD-type [SSF57903] (2-58)
  IPR011011 Zinc finger, FYVE/PHD-type [SSF57903] (46-109)
  IPR013083 Zinc finger, RING/FYVE/PHD-type [G3DSA:3.30.40.10] (1-55)
  IP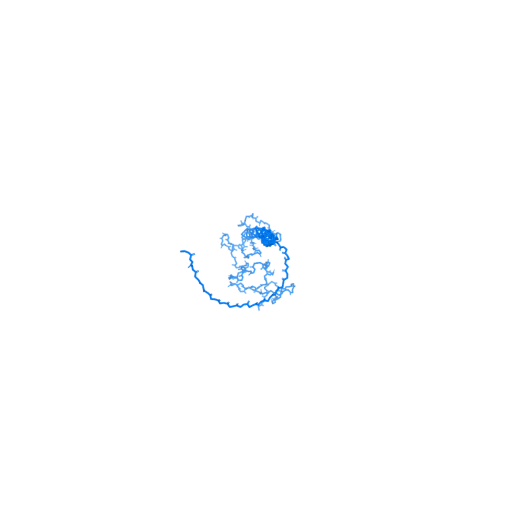R013083 Zinc finger, RING/FYVE/PHD-type [G3DSA:3.30.40.10] (56-130)
  IPR019786 Zinc finger, PHD-type, conserved site [PS01359] (23-102)
  IPR019787 Zinc finger, PHD-finger [PF00628] (58-102)
  IPR019787 Zinc finger, PHD-finger [PS50016] (55-105)